Protein AF-A0A7L5Z7K0-F1 (afdb_monomer_lite)

Secondary structure (DSSP, 8-state):
-GGGT--TTSSEEEEES---S-SSS-SSS--TT-----S--SEEEEETTTEEEEEEE--TTS---HHHHHHHHHHHTSTTT-EEEEEEE-SS-EEEEETT-----

Structure (mmCIF, N/CA/C/O backbone):
data_AF-A0A7L5Z7K0-F1
#
_entry.id   AF-A0A7L5Z7K0-F1
#
loop_
_atom_site.group_PDB
_atom_site.id
_atom_site.type_symbol
_atom_site.label_atom_id
_atom_site.label_alt_id
_atom_site.label_comp_id
_atom_site.label_asym_id
_atom_site.label_entity_id
_atom_site.label_seq_id
_atom_site.pdbx_PDB_ins_code
_atom_site.Cartn_x
_atom_site.Cartn_y
_atom_site.Cartn_z
_atom_site.occupancy
_atom_site.B_iso_or_equiv
_atom_site.auth_seq_id
_atom_site.auth_comp_id
_atom_site.auth_asym_id
_atom_site.auth_atom_id
_atom_site.pdbx_PDB_model_num
ATOM 1 N N . MET A 1 1 ? -2.161 -9.787 -8.033 1.00 58.31 1 MET A N 1
ATOM 2 C CA . MET A 1 1 ? -3.320 -9.377 -7.202 1.00 58.31 1 MET A CA 1
ATOM 3 C C . MET A 1 1 ? -4.499 -10.326 -7.303 1.00 58.31 1 MET A C 1
ATOM 5 O O . MET A 1 1 ? -4.802 -10.963 -6.308 1.00 58.31 1 MET A O 1
ATOM 9 N N . ARG A 1 2 ? -5.129 -10.505 -8.474 1.00 61.78 2 ARG A N 1
ATOM 10 C CA . ARG A 1 2 ? -6.255 -11.455 -8.613 1.00 61.78 2 ARG A CA 1
ATOM 11 C C . ARG A 1 2 ? -5.860 -12.904 -8.285 1.00 61.78 2 ARG A C 1
ATOM 13 O O . ARG A 1 2 ? -6.633 -13.631 -7.682 1.00 61.78 2 ARG A O 1
ATOM 20 N N . SER A 1 3 ? -4.627 -13.279 -8.625 1.00 64.94 3 SER A N 1
ATOM 21 C CA . SER A 1 3 ? -3.997 -14.554 -8.256 1.00 64.94 3 SER A CA 1
ATOM 22 C C . SER A 1 3 ? -3.684 -14.699 -6.762 1.00 64.94 3 SER A C 1
ATOM 24 O O . SER A 1 3 ? -3.522 -15.817 -6.297 1.00 64.94 3 SER A O 1
ATOM 26 N N . LEU A 1 4 ? -3.614 -13.590 -6.016 1.00 61.88 4 LEU A N 1
ATOM 27 C CA . LEU A 1 4 ? -3.401 -13.563 -4.562 1.00 61.88 4 LEU A CA 1
ATOM 28 C C . LEU A 1 4 ? -4.732 -13.544 -3.786 1.00 61.88 4 LEU A C 1
ATOM 30 O O . LEU A 1 4 ? -4.727 -13.370 -2.576 1.00 61.88 4 LEU A O 1
ATOM 34 N N . GLY A 1 5 ? -5.873 -13.677 -4.475 1.00 66.75 5 GLY A N 1
ATOM 35 C CA . GLY A 1 5 ? -7.200 -13.718 -3.853 1.00 66.75 5 GLY A CA 1
ATOM 36 C C . GLY A 1 5 ? -7.862 -12.358 -3.601 1.00 66.75 5 GLY A C 1
ATOM 37 O O . GLY A 1 5 ? -8.983 -12.33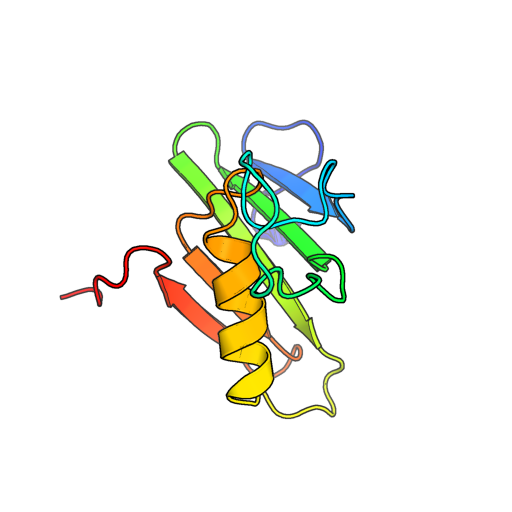2 -3.105 1.00 66.75 5 GLY A O 1
ATOM 38 N N . TYR A 1 6 ? -7.235 -11.236 -3.978 1.00 63.78 6 TYR A N 1
ATOM 39 C CA . TYR A 1 6 ? -7.818 -9.903 -3.770 1.00 63.78 6 TYR A CA 1
ATOM 40 C C . TYR A 1 6 ? -8.831 -9.534 -4.859 1.00 63.78 6 TYR A C 1
ATOM 42 O O . TYR A 1 6 ? -8.545 -9.629 -6.064 1.00 63.78 6 TYR A O 1
ATOM 50 N N . ARG A 1 7 ? -10.008 -9.056 -4.439 1.00 73.88 7 ARG A N 1
ATOM 51 C CA . ARG A 1 7 ? -11.098 -8.616 -5.319 1.00 73.88 7 ARG A CA 1
ATOM 52 C C . ARG A 1 7 ? -11.830 -7.413 -4.725 1.00 73.88 7 ARG A C 1
ATOM 54 O O . ARG A 1 7 ? -12.149 -7.397 -3.542 1.00 73.88 7 ARG A O 1
ATOM 61 N N . THR A 1 8 ? -12.145 -6.433 -5.571 1.00 72.88 8 THR A N 1
ATOM 62 C CA . THR A 1 8 ? -12.899 -5.240 -5.167 1.00 72.88 8 THR A CA 1
ATOM 63 C C . THR A 1 8 ? -14.250 -5.616 -4.552 1.00 72.88 8 THR A C 1
ATOM 65 O O . THR A 1 8 ? -14.989 -6.408 -5.143 1.00 72.88 8 THR A O 1
ATOM 68 N N . GLY A 1 9 ? -14.560 -5.052 -3.382 1.00 66.56 9 GLY A N 1
ATOM 69 C CA . GLY A 1 9 ? -15.804 -5.282 -2.641 1.00 66.56 9 GLY A CA 1
ATOM 70 C C . GLY A 1 9 ? -15.892 -6.639 -1.934 1.00 66.56 9 GLY A C 1
ATOM 71 O O . GLY A 1 9 ? -16.992 -7.080 -1.614 1.00 66.56 9 GLY A O 1
ATOM 72 N N . SER A 1 10 ? -14.762 -7.322 -1.734 1.00 74.56 10 SER A N 1
ATOM 73 C CA . SER A 1 10 ? -14.681 -8.564 -0.954 1.00 74.56 10 SER A CA 1
ATOM 74 C C . SER A 1 10 ? -13.931 -8.345 0.360 1.00 74.56 10 SER A C 1
ATOM 76 O O . SER A 1 10 ? -13.367 -7.277 0.571 1.00 74.56 10 SER A O 1
ATOM 78 N N . GLU A 1 11 ? -13.906 -9.359 1.225 1.00 72.88 11 GLU A N 1
ATOM 79 C CA . GLU A 1 11 ? -13.151 -9.346 2.487 1.00 72.88 11 GLU A CA 1
ATOM 80 C C . GLU A 1 11 ? -11.659 -9.029 2.284 1.00 72.88 11 GLU A C 1
ATOM 82 O O . GLU A 1 11 ? -11.071 -8.303 3.077 1.00 72.88 11 GLU A O 1
ATOM 87 N N . ASN A 1 12 ? -11.074 -9.499 1.177 1.00 73.69 12 ASN A N 1
ATOM 88 C CA . ASN A 1 12 ? -9.745 -9.103 0.713 1.00 73.69 12 ASN A CA 1
ATOM 89 C C . ASN A 1 12 ? -9.901 -8.072 -0.406 1.00 73.69 12 ASN A C 1
ATOM 91 O O . ASN A 1 12 ? -9.879 -8.395 -1.603 1.00 73.69 12 ASN A O 1
ATOM 95 N N . ASN A 1 13 ? -10.136 -6.826 -0.011 1.00 75.38 13 ASN A N 1
ATOM 96 C CA . ASN A 1 13 ? -10.463 -5.753 -0.930 1.00 75.38 13 ASN A CA 1
ATOM 97 C C . ASN A 1 13 ? -9.209 -5.222 -1.633 1.00 75.38 13 ASN A C 1
ATOM 99 O O . ASN A 1 13 ? -8.127 -5.139 -1.059 1.00 75.38 13 ASN A O 1
ATOM 103 N N . ILE A 1 14 ? -9.372 -4.825 -2.894 1.00 77.56 14 ILE A N 1
ATOM 104 C CA . ILE A 1 14 ? -8.360 -4.074 -3.636 1.00 77.56 14 ILE A CA 1
ATOM 105 C C . ILE A 1 14 ? -8.980 -2.782 -4.143 1.00 77.56 14 ILE A C 1
ATOM 107 O O . ILE A 1 14 ? -9.925 -2.795 -4.942 1.00 77.56 14 ILE A O 1
ATOM 111 N N . ILE A 1 15 ? -8.411 -1.674 -3.688 1.00 77.19 15 ILE A N 1
ATOM 112 C CA . ILE A 1 15 ? -8.750 -0.323 -4.111 1.00 77.19 15 ILE A CA 1
ATOM 113 C C . ILE A 1 15 ? -7.643 0.125 -5.063 1.00 77.19 15 ILE A C 1
ATOM 115 O O . ILE A 1 15 ? -6.466 0.072 -4.716 1.00 77.19 15 ILE A O 1
ATOM 119 N N . ARG A 1 16 ? -8.017 0.517 -6.282 1.00 71.88 16 ARG A N 1
ATOM 120 C CA . ARG A 1 16 ? -7.094 1.047 -7.297 1.00 71.88 16 ARG A CA 1
ATOM 121 C C . ARG A 1 16 ? -7.259 2.551 -7.379 1.00 71.88 16 ARG A C 1
ATOM 123 O O . ARG A 1 16 ? -8.402 3.003 -7.388 1.00 71.88 16 ARG A O 1
ATOM 130 N N . GLU A 1 17 ? -6.151 3.284 -7.460 1.00 64.06 17 G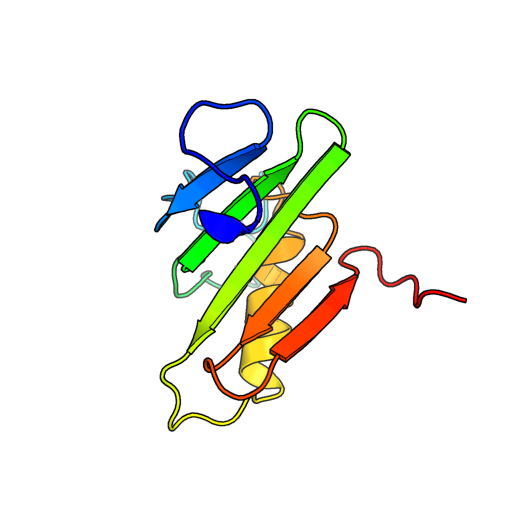LU A N 1
ATOM 131 C CA . GLU A 1 17 ? -6.156 4.751 -7.595 1.00 64.06 17 GLU A CA 1
ATOM 132 C C . GLU A 1 17 ? -7.081 5.439 -6.575 1.00 64.06 17 GLU A C 1
ATOM 134 O O . GLU A 1 17 ? -7.803 6.386 -6.901 1.00 64.06 17 GLU A O 1
ATOM 139 N N . GLY A 1 18 ? -7.107 4.914 -5.344 1.00 54.44 18 GLY A N 1
ATOM 140 C CA . GLY A 1 18 ? -7.997 5.388 -4.293 1.00 54.44 18 GLY A CA 1
ATOM 141 C C . GLY A 1 18 ? -7.783 6.879 -4.071 1.00 54.44 18 GLY A C 1
ATOM 142 O O . GLY A 1 18 ? -6.705 7.303 -3.657 1.00 54.44 18 GLY A O 1
ATOM 143 N N . GLN A 1 19 ? -8.797 7.682 -4.383 1.00 48.66 19 GLN A N 1
ATOM 144 C CA . GLN A 1 19 ? -8.768 9.107 -4.108 1.00 48.66 19 GLN A CA 1
ATOM 145 C C . GLN A 1 19 ? -8.806 9.266 -2.585 1.00 48.66 19 GLN A C 1
ATOM 147 O O . GLN A 1 19 ? -9.833 8.979 -1.966 1.00 48.66 19 GLN A O 1
ATOM 152 N N . LEU A 1 20 ? -7.686 9.673 -1.978 1.00 53.31 20 LEU A N 1
ATOM 153 C CA . LEU A 1 20 ? -7.719 10.149 -0.599 1.00 53.31 20 LEU A CA 1
ATOM 154 C C . LEU A 1 20 ? -8.697 11.319 -0.547 1.00 53.31 20 LEU A C 1
ATOM 156 O O . LEU A 1 20 ? -8.745 12.151 -1.458 1.00 53.31 20 LEU A O 1
ATOM 160 N N . ARG A 1 21 ? -9.541 11.346 0.481 1.00 47.31 21 ARG A N 1
ATOM 161 C CA . ARG A 1 21 ? -10.508 12.435 0.644 1.00 47.31 21 ARG A CA 1
ATOM 162 C C . ARG A 1 21 ? -9.792 13.704 1.104 1.00 47.31 21 ARG A C 1
ATOM 164 O O . ARG A 1 21 ? -10.292 14.792 0.826 1.00 47.31 21 ARG A O 1
ATOM 171 N N . HIS A 1 22 ? -8.623 13.566 1.734 1.00 50.56 22 HIS A N 1
ATOM 172 C CA . HIS A 1 22 ? -7.745 14.666 2.110 1.00 50.56 22 HIS A CA 1
ATOM 173 C C . HIS A 1 22 ? -6.299 14.396 1.685 1.00 50.56 22 HIS A C 1
ATOM 175 O O . HIS A 1 22 ? -5.665 13.456 2.150 1.00 50.56 22 HIS A O 1
ATOM 181 N N . ASP A 1 23 ? -5.742 15.302 0.879 1.00 47.62 23 ASP A N 1
ATOM 182 C CA . ASP A 1 23 ? -4.331 15.294 0.457 1.00 47.62 23 ASP A CA 1
ATOM 183 C C . ASP A 1 23 ? -3.356 15.775 1.566 1.00 47.62 23 ASP A C 1
ATOM 185 O O . ASP A 1 23 ? -2.199 16.102 1.281 1.00 47.62 23 ASP A O 1
ATOM 189 N N . PHE A 1 24 ? -3.818 15.893 2.820 1.00 47.94 24 PHE A N 1
ATOM 190 C CA . PHE A 1 24 ? -3.091 16.520 3.930 1.00 47.94 24 PHE A CA 1
ATOM 191 C C . PHE A 1 24 ? -2.905 15.556 5.103 1.00 47.94 24 PHE A C 1
ATOM 193 O O . PHE A 1 24 ? -3.882 15.102 5.693 1.00 47.94 24 PHE A O 1
ATOM 200 N N . LEU A 1 25 ? -1.644 15.368 5.511 1.00 45.91 25 LEU A N 1
ATOM 201 C CA . LEU A 1 25 ? -1.181 14.461 6.573 1.00 45.91 25 LEU A CA 1
ATOM 202 C C . LEU A 1 25 ? -1.827 14.683 7.958 1.00 45.91 25 LEU A C 1
ATOM 204 O O . LEU A 1 25 ? -1.728 13.818 8.826 1.00 45.91 25 LEU A O 1
ATOM 208 N N . CYS A 1 26 ? -2.508 15.811 8.179 1.00 39.78 26 CYS A N 1
ATOM 209 C CA . CYS A 1 26 ? -3.052 16.205 9.476 1.00 39.78 26 CYS A CA 1
ATOM 210 C C . CYS A 1 26 ? -4.535 16.613 9.398 1.00 39.78 26 CYS A C 1
ATOM 212 O O . CYS A 1 26 ? -4.885 17.618 8.780 1.00 39.78 26 CYS A O 1
ATOM 214 N N . LEU A 1 27 ? -5.395 15.934 10.167 1.00 44.19 27 LEU A N 1
ATOM 215 C CA . LEU A 1 27 ? -6.696 16.460 10.610 1.00 44.19 27 LEU A CA 1
ATOM 216 C C . LEU A 1 27 ? -6.461 17.496 11.731 1.00 44.19 27 LEU A C 1
ATOM 218 O O . LEU A 1 27 ? -6.728 17.250 12.904 1.00 44.19 27 LEU A O 1
ATOM 222 N N . GLY A 1 28 ? -5.872 18.646 11.392 1.00 42.66 28 GLY A N 1
ATOM 223 C CA . GLY A 1 28 ? -5.497 19.681 12.359 1.00 42.66 28 GLY A CA 1
ATOM 224 C C . GLY A 1 28 ? -5.033 20.987 11.711 1.00 42.66 28 GLY A C 1
ATOM 225 O O . GLY A 1 28 ? -4.833 21.068 10.503 1.00 42.66 28 GLY A O 1
ATOM 226 N N . ARG A 1 29 ? -4.898 22.048 12.519 1.00 38.88 29 ARG A N 1
ATOM 227 C CA . ARG A 1 29 ? -4.581 23.418 12.070 1.00 38.88 29 ARG A CA 1
ATOM 228 C C . ARG A 1 29 ? -3.300 23.444 11.218 1.00 38.88 29 ARG A C 1
ATOM 230 O O . ARG A 1 29 ? -2.223 23.207 11.754 1.00 38.88 29 ARG A O 1
ATOM 237 N N . LYS A 1 30 ? -3.445 23.796 9.929 1.00 41.56 30 LYS A N 1
ATOM 238 C CA . LYS A 1 30 ? -2.372 23.963 8.927 1.00 41.56 30 LYS A CA 1
ATOM 239 C C . LYS A 1 30 ? -1.100 24.564 9.528 1.00 41.56 30 LYS A C 1
ATOM 241 O O . LYS A 1 30 ? -1.060 25.756 9.845 1.00 41.56 30 LYS A O 1
ATOM 246 N N . THR A 1 31 ? -0.047 23.765 9.628 1.00 42.16 31 THR A N 1
ATOM 247 C CA . THR A 1 31 ? 1.324 24.244 9.816 1.00 42.16 31 THR A CA 1
ATOM 248 C C . THR A 1 31 ? 2.073 24.144 8.492 1.00 42.16 31 THR A C 1
ATOM 250 O O . THR A 1 31 ? 1.748 23.337 7.628 1.00 42.16 31 THR A O 1
ATOM 253 N N . LYS A 1 32 ? 3.091 24.993 8.312 1.00 40.56 32 LYS A N 1
ATOM 254 C CA . LYS A 1 32 ? 3.895 25.150 7.081 1.00 40.56 32 LYS A CA 1
ATOM 255 C C . LYS A 1 32 ? 4.650 23.883 6.617 1.00 40.56 32 LYS A C 1
ATOM 257 O O . LYS A 1 32 ? 5.423 23.972 5.673 1.00 40.56 32 LYS A O 1
ATOM 262 N N . ASN A 1 33 ? 4.433 22.746 7.277 1.00 41.75 33 ASN A N 1
ATOM 263 C CA . ASN A 1 33 ? 5.040 21.449 6.996 1.00 41.75 33 ASN A CA 1
ATOM 264 C C . ASN A 1 33 ? 4.055 20.463 6.336 1.00 41.75 33 ASN A C 1
ATOM 266 O O . ASN A 1 33 ? 4.319 19.265 6.328 1.00 41.75 33 ASN A O 1
ATOM 270 N N . ASP A 1 34 ? 2.923 20.956 5.810 1.00 43.16 34 ASP A N 1
ATOM 271 C CA . ASP A 1 34 ? 2.040 20.205 4.911 1.00 43.16 34 ASP A CA 1
ATOM 272 C C . ASP A 1 34 ? 2.831 19.819 3.649 1.00 43.16 34 ASP A C 1
ATOM 274 O O . ASP A 1 34 ? 2.822 20.525 2.635 1.00 43.16 34 ASP A O 1
ATOM 278 N N . MET A 1 35 ? 3.555 18.699 3.705 1.00 44.41 35 MET A N 1
ATOM 279 C CA . MET A 1 35 ? 3.996 18.010 2.501 1.00 44.41 35 MET A CA 1
ATOM 280 C C . MET A 1 35 ? 2.728 17.657 1.733 1.00 44.41 35 MET A C 1
ATOM 282 O O . MET A 1 35 ? 1.972 16.780 2.147 1.00 44.41 35 MET A O 1
ATOM 286 N N . ARG A 1 36 ? 2.476 18.364 0.622 1.00 46.91 36 ARG A N 1
ATOM 287 C CA . ARG A 1 36 ? 1.497 17.901 -0.362 1.00 46.91 36 ARG A CA 1
ATOM 288 C C . ARG A 1 36 ? 1.906 16.488 -0.719 1.00 46.91 36 ARG A C 1
ATOM 290 O O . ARG A 1 36 ? 2.999 16.267 -1.237 1.00 46.91 36 ARG A O 1
ATOM 297 N N . LEU A 1 37 ? 1.023 15.551 -0.438 1.00 53.69 37 LEU A N 1
ATOM 298 C CA . LEU A 1 37 ? 1.122 14.201 -0.939 1.00 53.69 37 LEU A CA 1
ATOM 299 C C . LEU A 1 37 ? 0.954 14.291 -2.467 1.00 53.69 37 LEU A C 1
ATOM 301 O O . LEU A 1 37 ? -0.150 14.364 -2.993 1.00 53.69 37 LEU A O 1
ATOM 305 N N . ILE A 1 38 ? 2.065 14.410 -3.204 1.00 48.59 38 ILE A N 1
ATOM 306 C CA . ILE A 1 38 ? 2.050 14.490 -4.671 1.00 48.59 38 ILE A CA 1
ATOM 307 C C . ILE A 1 38 ? 1.905 13.064 -5.201 1.00 48.59 38 ILE A C 1
ATOM 309 O O . ILE A 1 38 ? 2.894 12.364 -5.386 1.00 48.59 38 ILE A O 1
ATOM 313 N N . GLY A 1 39 ? 0.673 12.607 -5.418 1.00 53.44 39 GLY A N 1
ATOM 314 C CA . GLY A 1 39 ? 0.427 11.314 -6.059 1.00 53.44 39 GLY A CA 1
ATOM 315 C C . GLY A 1 39 ? -0.913 10.693 -5.697 1.00 53.44 39 GLY A C 1
ATOM 316 O O . GLY A 1 39 ? -1.780 11.344 -5.128 1.00 53.44 39 GLY A O 1
ATOM 317 N N . ARG A 1 40 ? -1.079 9.427 -6.062 1.00 61.59 40 ARG A N 1
ATOM 318 C CA . ARG A 1 40 ? -2.127 8.530 -5.573 1.00 61.59 40 ARG A CA 1
ATOM 319 C C . ARG A 1 40 ? -1.456 7.178 -5.366 1.00 61.59 40 ARG A C 1
ATOM 321 O O . ARG A 1 40 ? -0.662 6.819 -6.233 1.00 61.59 40 ARG A O 1
ATOM 328 N N . PRO A 1 41 ? -1.750 6.441 -4.285 1.00 66.19 41 PRO A N 1
ATOM 329 C CA . PRO A 1 41 ? -1.280 5.070 -4.193 1.00 66.19 41 PRO A CA 1
ATOM 330 C C . PRO A 1 41 ? -1.892 4.272 -5.345 1.00 66.19 41 PRO A C 1
ATOM 332 O O . PRO A 1 41 ? -3.105 4.340 -5.580 1.00 66.19 41 PRO A O 1
ATOM 335 N N . ASP A 1 42 ? -1.061 3.517 -6.059 1.00 72.81 42 ASP A N 1
ATOM 336 C CA . ASP A 1 42 ? -1.541 2.699 -7.173 1.00 72.81 42 ASP A CA 1
ATOM 337 C C . ASP A 1 42 ? -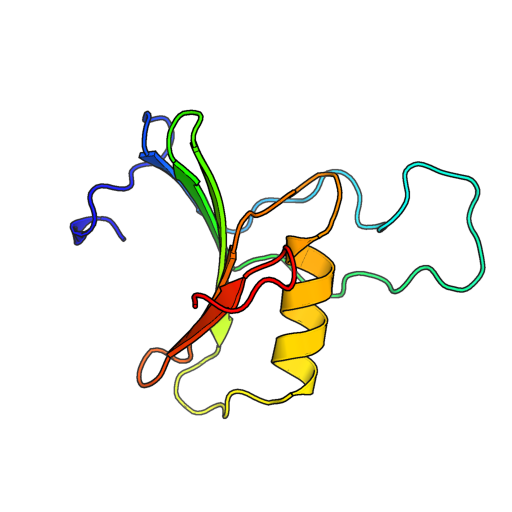2.543 1.651 -6.673 1.00 72.81 42 ASP A C 1
ATOM 339 O O . ASP A 1 42 ? -3.592 1.431 -7.293 1.00 72.81 42 ASP A O 1
ATOM 343 N N . TYR A 1 43 ? -2.254 1.052 -5.510 1.00 81.69 43 TYR A N 1
ATOM 344 C CA . TYR A 1 43 ? -3.132 0.078 -4.872 1.00 81.69 43 TYR A CA 1
ATOM 345 C C . TYR A 1 43 ? -3.133 0.187 -3.344 1.00 81.69 43 TYR A C 1
ATOM 347 O O . TYR A 1 43 ? -2.088 0.314 -2.709 1.00 81.69 43 TYR A O 1
ATOM 355 N N . LEU A 1 44 ? -4.316 0.032 -2.751 1.00 84.62 44 LEU A N 1
ATOM 356 C CA . LEU A 1 44 ? -4.488 -0.318 -1.342 1.00 84.62 44 LEU A CA 1
ATOM 357 C C . LEU A 1 44 ? -5.131 -1.703 -1.268 1.00 84.62 44 LEU A C 1
ATOM 359 O O . LEU A 1 44 ? -6.144 -1.964 -1.924 1.00 84.62 44 LEU A O 1
ATOM 363 N N . LEU A 1 45 ? -4.523 -2.592 -0.491 1.00 83.88 45 LEU A N 1
ATOM 364 C CA . LEU A 1 45 ? -5.049 -3.916 -0.195 1.00 83.88 45 LEU A CA 1
ATOM 365 C C . LEU A 1 45 ? -5.587 -3.912 1.226 1.00 83.88 45 LEU A C 1
ATOM 367 O O . LEU A 1 45 ? -4.808 -3.835 2.171 1.00 83.88 45 LEU A O 1
ATOM 371 N N . GLU A 1 46 ? -6.899 -4.006 1.381 1.00 82.12 46 GLU A N 1
ATOM 372 C CA . GLU A 1 46 ? -7.501 -4.178 2.700 1.00 82.12 46 GLU A CA 1
ATOM 373 C C . GLU A 1 46 ? -7.664 -5.673 2.947 1.00 82.12 46 GLU A C 1
ATOM 375 O O . GLU A 1 46 ? -8.255 -6.394 2.138 1.00 82.12 46 GLU A O 1
ATOM 380 N N . ILE A 1 47 ? -7.115 -6.140 4.060 1.00 80.25 47 ILE A N 1
ATOM 381 C CA . ILE A 1 47 ? -7.223 -7.523 4.507 1.00 80.25 47 ILE A CA 1
ATOM 382 C C . ILE A 1 47 ? -8.249 -7.505 5.630 1.00 80.25 47 ILE A C 1
ATOM 384 O O . ILE A 1 47 ? -7.992 -6.882 6.661 1.00 80.25 47 ILE A O 1
ATOM 388 N N . GLY A 1 48 ? -9.414 -8.120 5.420 1.00 66.06 48 GLY A N 1
ATOM 389 C CA . GLY A 1 48 ? -10.601 -8.018 6.275 1.00 66.06 48 GLY A CA 1
ATOM 390 C C . GLY A 1 48 ? -10.306 -7.976 7.777 1.00 66.06 48 GLY A C 1
ATOM 391 O O . GLY A 1 48 ? -10.046 -8.998 8.396 1.00 66.06 48 GLY A O 1
ATOM 392 N N . GLY A 1 49 ? -10.333 -6.775 8.365 1.00 67.00 49 GLY A N 1
ATOM 393 C CA . GLY A 1 49 ? -10.102 -6.542 9.798 1.00 67.00 49 GLY A CA 1
ATOM 394 C C . GLY A 1 49 ? -8.647 -6.643 10.289 1.00 67.00 49 GLY A C 1
ATOM 395 O O . GLY A 1 49 ? -8.388 -6.343 11.451 1.00 67.00 49 GLY A O 1
ATOM 396 N N . HIS A 1 50 ? -7.696 -7.020 9.434 1.00 72.06 50 HIS A N 1
ATOM 397 C CA . HIS A 1 50 ? -6.286 -7.227 9.786 1.00 72.06 50 HIS A CA 1
ATOM 398 C C . HIS A 1 50 ? -5.375 -6.047 9.420 1.00 72.06 50 HIS A C 1
ATOM 400 O O . HIS A 1 50 ? -4.275 -5.931 9.960 1.00 72.06 50 HIS A O 1
ATOM 406 N N . GLY A 1 51 ? -5.831 -5.162 8.533 1.00 81.06 51 GLY A N 1
ATOM 407 C CA . GLY A 1 51 ? -5.138 -3.923 8.189 1.00 81.06 51 GLY A CA 1
ATOM 408 C C . GLY A 1 51 ? -5.063 -3.676 6.689 1.00 81.06 51 GLY A C 1
ATOM 409 O O . GLY A 1 51 ? -5.627 -4.419 5.884 1.00 81.06 51 GLY A O 1
ATOM 410 N N . THR A 1 52 ? -4.341 -2.619 6.329 1.00 85.62 52 THR A N 1
ATOM 411 C CA . THR A 1 52 ? -4.193 -2.166 4.944 1.00 85.62 52 THR A CA 1
ATOM 412 C C . THR A 1 52 ? -2.735 -2.266 4.519 1.00 85.62 52 THR A C 1
ATOM 414 O O . THR A 1 52 ? -1.850 -1.838 5.253 1.00 85.62 52 THR A O 1
ATOM 417 N N . ILE A 1 53 ? -2.466 -2.800 3.331 1.00 87.56 53 ILE A N 1
ATOM 418 C CA . ILE A 1 53 ? -1.144 -2.752 2.701 1.00 87.56 53 ILE A CA 1
ATOM 419 C C . ILE A 1 53 ? -1.198 -1.757 1.549 1.00 87.56 53 ILE A C 1
ATOM 421 O O . ILE A 1 53 ? -2.022 -1.891 0.643 1.00 87.56 53 ILE A O 1
ATOM 425 N N . LEU A 1 54 ? -0.303 -0.774 1.567 1.00 88.19 54 LEU A N 1
ATOM 426 C CA . LEU A 1 54 ? -0.126 0.154 0.454 1.00 88.19 54 LEU A CA 1
ATOM 427 C C . LEU A 1 54 ? 0.846 -0.426 -0.569 1.00 88.19 54 LEU A C 1
ATOM 429 O O . LEU A 1 54 ? 1.866 -0.995 -0.194 1.00 88.19 54 LEU A O 1
ATOM 433 N N . ILE A 1 55 ? 0.562 -0.269 -1.859 1.00 86.62 55 ILE A N 1
ATOM 434 C CA . ILE A 1 55 ? 1.469 -0.692 -2.926 1.00 86.62 55 ILE A CA 1
ATOM 435 C C . ILE A 1 55 ? 1.657 0.445 -3.918 1.00 86.62 55 ILE A C 1
ATOM 437 O O . ILE A 1 55 ? 0.705 0.888 -4.561 1.00 86.62 55 ILE A O 1
ATOM 441 N N . GLU A 1 56 ? 2.911 0.857 -4.050 1.00 85.75 56 GLU A N 1
ATOM 442 C CA . GLU A 1 56 ? 3.393 1.848 -5.003 1.00 85.75 56 GLU A CA 1
ATOM 443 C C . GLU A 1 56 ? 4.109 1.122 -6.151 1.00 85.75 56 GLU A C 1
ATOM 445 O O . GLU A 1 56 ? 5.146 0.479 -5.957 1.00 85.75 56 GLU A O 1
ATOM 450 N N . ALA A 1 57 ? 3.552 1.204 -7.355 1.00 83.75 57 ALA A N 1
ATOM 451 C CA . ALA A 1 57 ? 4.087 0.574 -8.551 1.00 83.75 57 ALA A CA 1
ATOM 452 C C . ALA A 1 57 ? 4.742 1.628 -9.454 1.00 83.75 57 ALA A C 1
ATOM 454 O O . ALA A 1 57 ? 4.102 2.529 -9.989 1.00 83.75 57 ALA A O 1
ATOM 455 N N . LYS A 1 58 ? 6.047 1.503 -9.684 1.00 80.12 58 LYS A N 1
ATOM 456 C CA . LYS A 1 58 ? 6.763 2.286 -10.695 1.00 80.12 58 LYS A CA 1
ATOM 457 C C . LYS A 1 58 ? 6.847 1.514 -12.011 1.00 80.12 58 LYS A C 1
ATOM 459 O O . LYS A 1 58 ? 6.703 0.295 -12.053 1.00 80.12 58 LYS A O 1
ATOM 464 N N . ALA A 1 59 ? 7.093 2.239 -13.100 1.00 75.50 59 ALA A N 1
ATOM 465 C CA . ALA A 1 59 ? 7.441 1.619 -14.375 1.00 75.50 59 ALA A CA 1
ATOM 466 C C . ALA A 1 59 ? 8.737 0.796 -14.233 1.00 75.50 59 ALA A C 1
ATOM 468 O O . ALA A 1 59 ? 9.629 1.175 -13.472 1.00 75.50 59 ALA A O 1
ATOM 469 N N . GLY A 1 60 ? 8.828 -0.328 -14.951 1.00 65.12 60 GLY A N 1
ATOM 470 C CA . GLY A 1 60 ? 9.894 -1.326 -14.776 1.00 65.12 60 GLY A CA 1
ATOM 471 C C . GLY A 1 60 ? 11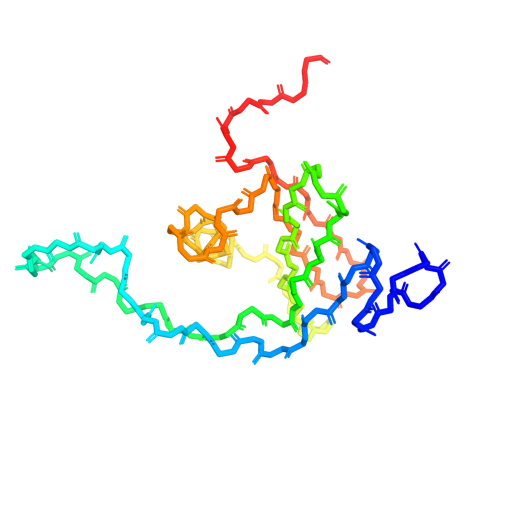.307 -0.887 -15.134 1.00 65.12 60 GLY A C 1
ATOM 472 O O . GLY A 1 60 ? 12.264 -1.557 -14.769 1.00 65.12 60 GLY A O 1
ATOM 473 N N . ASP A 1 61 ? 11.447 0.254 -15.795 1.00 66.75 61 ASP A N 1
ATOM 474 C CA . ASP A 1 61 ? 12.716 0.904 -16.103 1.00 66.75 61 ASP A CA 1
ATOM 475 C C . ASP A 1 61 ? 13.212 1.837 -14.981 1.00 66.75 61 ASP A C 1
ATOM 477 O O . ASP A 1 61 ? 14.323 2.362 -15.062 1.00 66.75 61 ASP A O 1
ATOM 481 N N . ARG A 1 62 ? 12.414 2.060 -13.926 1.00 73.00 62 ARG A N 1
ATOM 482 C CA . ARG A 1 62 ? 12.773 2.949 -12.815 1.00 73.00 62 ARG A CA 1
ATOM 483 C C . ARG A 1 62 ? 13.363 2.187 -11.634 1.00 73.00 62 ARG A C 1
ATOM 485 O O . ARG A 1 62 ? 12.789 1.216 -11.138 1.00 73.00 62 ARG A O 1
ATOM 492 N N . SER A 1 63 ? 14.480 2.702 -11.124 1.00 76.25 63 SER A N 1
ATOM 493 C CA . SER A 1 63 ? 15.059 2.257 -9.856 1.00 76.25 63 SER A CA 1
ATOM 494 C C . SER A 1 63 ? 14.176 2.644 -8.671 1.00 76.25 63 SER A C 1
ATOM 496 O O . SER A 1 63 ? 13.615 3.742 -8.626 1.00 76.25 63 SER A O 1
ATOM 498 N N . LEU A 1 64 ? 14.112 1.761 -7.674 1.00 82.00 64 LEU A N 1
ATOM 499 C CA . LEU A 1 64 ? 13.448 2.017 -6.397 1.00 82.00 64 LEU A CA 1
ATOM 500 C C . LEU A 1 64 ? 14.330 2.950 -5.548 1.00 82.00 64 LEU A C 1
ATOM 502 O O . LEU A 1 64 ? 15.237 2.502 -4.853 1.00 82.00 64 LEU A O 1
ATOM 506 N N . SER A 1 65 ? 14.124 4.264 -5.670 1.00 81.69 65 SER A N 1
ATOM 507 C CA . SER A 1 65 ? 14.930 5.281 -4.978 1.00 81.69 65 SER A CA 1
ATOM 508 C C . SER A 1 65 ? 14.488 5.504 -3.527 1.00 81.69 65 SER A C 1
ATOM 510 O O . SER A 1 65 ? 13.310 5.360 -3.202 1.00 81.69 65 SER A O 1
ATOM 512 N N . ASN A 1 66 ? 15.407 5.967 -2.670 1.00 80.06 66 ASN A N 1
ATOM 513 C CA . ASN A 1 66 ? 15.092 6.365 -1.287 1.00 80.06 66 ASN A CA 1
ATOM 514 C C . ASN A 1 66 ? 14.011 7.457 -1.214 1.00 80.06 66 ASN A C 1
ATOM 516 O O . ASN A 1 66 ? 13.207 7.470 -0.292 1.00 80.06 66 ASN A O 1
ATOM 520 N N . GLU A 1 67 ? 13.948 8.346 -2.205 1.00 81.50 67 GLU A N 1
ATOM 521 C CA . GLU A 1 67 ? 12.883 9.351 -2.304 1.00 81.50 67 GLU A CA 1
ATOM 522 C C . GLU A 1 67 ? 11.503 8.701 -2.488 1.00 81.50 67 GLU A C 1
ATOM 524 O O . GLU A 1 67 ? 10.538 9.082 -1.827 1.00 81.50 67 GLU A O 1
ATOM 529 N N . THR A 1 68 ? 11.423 7.655 -3.320 1.00 79.38 68 THR A N 1
ATOM 530 C CA . THR A 1 68 ? 10.190 6.875 -3.503 1.00 79.38 68 THR A CA 1
ATOM 531 C C . THR A 1 68 ? 9.792 6.171 -2.206 1.00 79.38 68 THR A C 1
ATOM 533 O O . THR A 1 68 ? 8.608 6.119 -1.875 1.00 79.38 68 THR A O 1
ATOM 536 N N . VAL A 1 69 ? 10.777 5.673 -1.450 1.00 84.50 69 VAL A N 1
ATOM 537 C CA . VAL A 1 69 ? 10.562 5.050 -0.136 1.00 84.50 69 VAL A CA 1
ATOM 538 C C . VAL A 1 69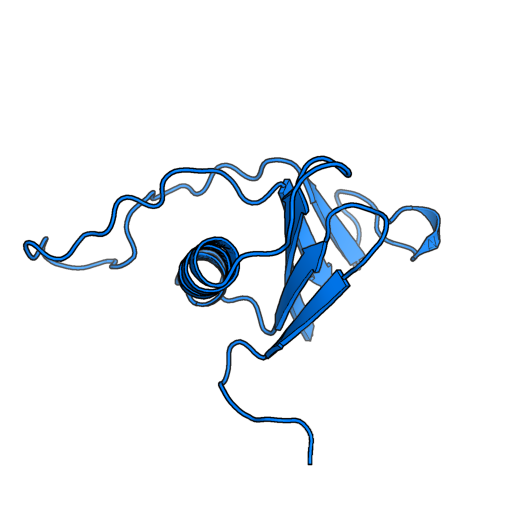 ? 9.960 6.037 0.858 1.00 84.50 69 VAL A C 1
ATOM 540 O O . VAL A 1 69 ? 8.918 5.749 1.442 1.00 84.50 69 VAL A O 1
ATOM 543 N N . GLU A 1 70 ? 10.556 7.218 1.010 1.00 83.31 70 GLU A N 1
ATOM 544 C CA . GLU A 1 70 ? 10.076 8.231 1.958 1.00 83.31 70 GLU A CA 1
ATOM 545 C C . GLU A 1 70 ? 8.692 8.780 1.583 1.00 83.31 70 GLU A C 1
ATOM 547 O O . GLU A 1 70 ? 7.852 9.035 2.456 1.00 83.31 70 GLU A O 1
ATOM 552 N N . GLN A 1 71 ? 8.404 8.896 0.285 1.00 80.06 71 GLN A N 1
ATOM 553 C CA . GLN A 1 71 ? 7.076 9.265 -0.187 1.00 80.06 71 GLN A CA 1
ATOM 554 C C . GLN A 1 71 ? 6.036 8.179 0.137 1.00 80.06 71 GLN A C 1
ATOM 556 O O . GLN A 1 71 ? 4.987 8.490 0.706 1.00 80.06 71 GLN A O 1
ATOM 561 N N . ALA A 1 72 ? 6.321 6.913 -0.184 1.00 82.25 72 ALA A N 1
ATOM 562 C CA . ALA A 1 72 ? 5.416 5.797 0.097 1.00 82.25 72 ALA A CA 1
ATOM 563 C C . ALA A 1 72 ? 5.175 5.626 1.605 1.00 82.25 72 ALA A C 1
ATOM 565 O O . ALA A 1 72 ? 4.040 5.412 2.030 1.00 82.25 72 ALA A O 1
ATOM 566 N N . LYS A 1 73 ? 6.215 5.818 2.425 1.00 85.38 73 LYS A N 1
ATOM 567 C CA . LYS A 1 73 ? 6.127 5.818 3.889 1.00 85.38 73 LYS A CA 1
ATOM 568 C C . LYS A 1 73 ? 5.184 6.904 4.402 1.00 85.38 73 LYS A C 1
ATOM 570 O O . LYS A 1 73 ? 4.330 6.620 5.236 1.00 85.38 73 LYS A O 1
ATOM 575 N N . SER A 1 74 ? 5.311 8.127 3.881 1.00 81.38 74 SER A N 1
ATOM 576 C CA . SER A 1 74 ? 4.451 9.261 4.256 1.00 81.38 74 SER A CA 1
ATOM 577 C C . SER A 1 74 ? 2.974 8.989 3.951 1.00 81.38 74 SER A C 1
ATOM 579 O O . SER A 1 74 ? 2.104 9.332 4.748 1.00 81.38 74 SER A O 1
ATOM 581 N N . TYR A 1 75 ? 2.691 8.325 2.827 1.00 79.25 75 TYR A N 1
ATOM 582 C CA . TYR A 1 75 ? 1.346 7.854 2.489 1.00 79.25 75 TYR A CA 1
ATOM 583 C C . TYR A 1 75 ? 0.866 6.718 3.397 1.00 79.25 75 TYR A C 1
ATOM 585 O O . TYR A 1 75 ? -0.281 6.726 3.832 1.00 79.25 75 TYR A O 1
ATOM 593 N N . ALA A 1 76 ? 1.725 5.741 3.687 1.00 84.38 76 ALA A N 1
ATOM 594 C CA . ALA A 1 76 ? 1.367 4.569 4.477 1.00 84.38 76 ALA A CA 1
ATOM 595 C C . ALA A 1 76 ? 0.930 4.940 5.903 1.00 84.38 76 ALA A C 1
ATOM 597 O O . ALA A 1 76 ? -0.050 4.395 6.407 1.00 84.38 76 ALA A O 1
ATOM 598 N N . ILE A 1 77 ? 1.606 5.911 6.528 1.00 84.75 77 ILE A N 1
ATOM 599 C CA . ILE A 1 77 ? 1.273 6.399 7.878 1.00 84.75 77 ILE A CA 1
ATOM 600 C C . ILE A 1 77 ? 0.127 7.422 7.899 1.00 84.75 77 ILE A C 1
ATOM 602 O O . ILE A 1 77 ? -0.277 7.863 8.976 1.00 84.75 77 ILE A O 1
ATOM 606 N N . HIS A 1 78 ? -0.384 7.837 6.736 1.00 80.56 78 HIS A N 1
ATOM 607 C CA . HIS A 1 78 ? -1.438 8.842 6.645 1.00 80.56 78 HIS A CA 1
ATOM 608 C C . HIS A 1 78 ? -2.709 8.371 7.371 1.00 80.56 78 HIS A C 1
ATOM 610 O O . HIS A 1 78 ? -3.124 7.240 7.131 1.00 80.56 78 HIS A O 1
ATOM 616 N N . PRO A 1 79 ? -3.393 9.200 8.183 1.00 74.62 79 PRO A N 1
ATOM 617 C CA . PRO A 1 79 ? -4.553 8.761 8.968 1.00 74.62 79 PRO A CA 1
ATOM 618 C C . PRO A 1 79 ? -5.707 8.159 8.152 1.00 74.62 79 PRO A C 1
ATOM 620 O O . PRO A 1 79 ? -6.404 7.279 8.643 1.00 74.62 79 PRO A O 1
ATOM 623 N N . GLU A 1 80 ? -5.912 8.616 6.910 1.00 74.69 80 GLU A N 1
ATOM 624 C CA . GLU A 1 80 ? -6.931 8.037 6.012 1.00 74.69 80 GLU A CA 1
ATOM 625 C C . GLU A 1 80 ? -6.530 6.675 5.421 1.00 74.69 80 GLU A C 1
ATOM 627 O O . GLU A 1 80 ? -7.398 5.941 4.959 1.00 74.69 80 GLU A O 1
ATOM 632 N N . VAL A 1 81 ? -5.235 6.342 5.412 1.00 78.56 81 VAL A N 1
ATOM 633 C CA . VAL A 1 81 ? -4.710 5.073 4.879 1.00 78.56 81 VAL A CA 1
ATOM 634 C C . VAL A 1 81 ? -4.430 4.090 6.012 1.00 78.56 81 VAL A C 1
ATOM 636 O O . VAL A 1 81 ? -4.859 2.941 5.940 1.00 78.56 81 VAL A O 1
ATOM 639 N N . ALA A 1 82 ? -3.698 4.546 7.034 1.00 83.50 82 ALA A N 1
ATOM 640 C CA . ALA A 1 82 ? -3.270 3.795 8.210 1.00 83.50 82 ALA A CA 1
ATOM 641 C C . ALA A 1 82 ? -2.781 2.379 7.855 1.00 83.50 82 ALA A C 1
ATOM 643 O O . ALA A 1 82 ? -3.188 1.384 8.459 1.00 83.50 82 ALA A O 1
ATOM 644 N N . ALA A 1 83 ? -1.930 2.286 6.829 1.00 85.69 83 ALA A N 1
ATOM 645 C CA . ALA A 1 83 ? -1.434 1.012 6.343 1.00 85.69 83 ALA A CA 1
ATOM 646 C C . ALA A 1 83 ? -0.494 0.380 7.368 1.00 85.69 83 ALA A C 1
ATOM 648 O O . ALA A 1 83 ? 0.363 1.051 7.937 1.00 85.69 83 ALA A O 1
ATOM 649 N N . THR A 1 84 ? -0.612 -0.927 7.568 1.00 89.06 84 THR A N 1
ATOM 650 C CA . THR A 1 84 ? 0.270 -1.709 8.442 1.00 89.06 84 THR A CA 1
ATOM 651 C C . THR A 1 84 ? 1.640 -1.926 7.806 1.00 89.06 84 THR A C 1
ATOM 653 O O . THR A 1 84 ? 2.652 -1.979 8.505 1.00 89.06 84 THR A O 1
ATOM 656 N N . ALA A 1 85 ? 1.681 -1.997 6.477 1.00 89.81 85 ALA A N 1
ATOM 657 C CA . ALA A 1 85 ? 2.895 -2.111 5.687 1.00 89.81 85 ALA A CA 1
ATOM 658 C C . ALA A 1 85 ? 2.732 -1.415 4.331 1.00 89.81 85 ALA A C 1
ATOM 660 O O . ALA A 1 85 ? 1.615 -1.193 3.855 1.00 89.81 85 ALA A O 1
ATOM 661 N N . PHE A 1 86 ? 3.852 -1.119 3.679 1.00 90.62 86 PHE A N 1
ATOM 662 C CA . PHE A 1 86 ? 3.865 -0.649 2.301 1.00 90.62 86 PHE A CA 1
ATOM 663 C C . PHE A 1 86 ? 4.886 -1.400 1.453 1.00 90.62 86 PHE A C 1
ATOM 665 O O . PHE A 1 86 ? 5.935 -1.833 1.930 1.00 90.62 86 PHE A O 1
ATOM 672 N N . VAL A 1 87 ? 4.551 -1.562 0.179 1.00 90.31 87 VAL A N 1
ATOM 673 C CA . VAL A 1 87 ? 5.359 -2.246 -0.822 1.00 90.31 87 VAL A CA 1
ATOM 674 C C . VAL A 1 87 ? 5.653 -1.279 -1.949 1.00 90.31 87 VAL A C 1
ATOM 676 O O . VAL A 1 87 ? 4.769 -0.558 -2.406 1.00 90.31 87 VAL A O 1
ATOM 679 N N . ILE A 1 88 ? 6.888 -1.293 -2.429 1.00 89.50 88 ILE A N 1
ATOM 680 C CA . ILE A 1 88 ? 7.293 -0.537 -3.609 1.00 89.50 88 ILE A CA 1
ATOM 681 C C . ILE A 1 88 ? 7.833 -1.530 -4.614 1.00 89.50 88 ILE A C 1
ATOM 683 O O . ILE A 1 88 ? 8.677 -2.352 -4.268 1.00 89.50 88 ILE A O 1
ATOM 687 N N . THR A 1 89 ? 7.349 -1.478 -5.846 1.00 87.81 89 THR A N 1
ATOM 688 C CA . THR A 1 89 ? 7.775 -2.406 -6.892 1.00 87.81 89 THR A CA 1
ATOM 689 C C . THR A 1 89 ? 7.892 -1.713 -8.237 1.00 87.81 89 THR A C 1
ATOM 691 O O . THR A 1 89 ? 7.154 -0.778 -8.525 1.00 87.81 89 THR A O 1
ATOM 694 N N . ASN A 1 90 ? 8.810 -2.179 -9.076 1.00 86.69 90 ASN A N 1
ATOM 695 C CA . ASN A 1 90 ? 8.884 -1.815 -10.492 1.00 86.69 90 ASN A CA 1
ATOM 696 C C . ASN A 1 90 ? 8.445 -2.991 -11.398 1.00 86.69 90 ASN A C 1
ATOM 698 O O . ASN A 1 90 ? 8.596 -2.961 -12.612 1.00 86.69 90 ASN A O 1
ATOM 702 N N . GLY A 1 91 ? 7.899 -4.063 -10.819 1.00 82.00 91 GLY A N 1
ATOM 703 C CA . GLY A 1 91 ? 7.527 -5.278 -11.545 1.00 82.00 91 GLY A CA 1
ATOM 704 C C . GLY A 1 91 ? 8.682 -6.251 -11.811 1.00 82.00 91 GLY A C 1
ATOM 705 O O . GLY A 1 91 ? 8.406 -7.381 -12.208 1.00 82.00 91 GLY A O 1
ATOM 706 N N . LEU A 1 92 ? 9.936 -5.858 -11.557 1.00 83.44 92 LEU A N 1
ATOM 707 C CA . LEU A 1 92 ? 11.105 -6.748 -11.543 1.00 83.44 92 LEU A CA 1
ATOM 708 C C . LEU A 1 92 ? 11.555 -7.027 -10.105 1.00 83.44 92 LEU A C 1
ATOM 710 O O . LEU A 1 92 ? 11.706 -8.179 -9.711 1.00 83.44 92 LEU A O 1
ATOM 714 N N . ASP A 1 93 ? 11.668 -5.964 -9.316 1.00 84.38 93 ASP A N 1
ATOM 715 C CA . ASP A 1 93 ? 12.044 -5.968 -7.911 1.00 84.38 93 ASP A CA 1
ATOM 716 C C . ASP A 1 93 ? 10.898 -5.440 -7.044 1.00 84.38 93 ASP A C 1
ATOM 718 O O . ASP A 1 93 ? 10.016 -4.693 -7.498 1.00 84.38 93 ASP A O 1
ATOM 722 N N . PHE A 1 94 ? 10.917 -5.806 -5.763 1.00 87.75 94 PHE A N 1
ATOM 723 C CA . PHE A 1 94 ? 10.035 -5.215 -4.766 1.00 87.75 94 PHE A CA 1
ATOM 724 C C . PHE A 1 94 ? 10.724 -5.070 -3.408 1.00 87.75 94 PHE A C 1
ATOM 726 O O . PHE A 1 94 ? 11.549 -5.891 -3.016 1.00 87.75 94 PHE A O 1
ATOM 733 N N . LEU A 1 95 ? 10.345 -4.021 -2.684 1.00 87.38 95 LEU A N 1
ATOM 734 C CA . LEU A 1 95 ? 10.759 -3.745 -1.314 1.00 87.38 95 LEU A CA 1
ATOM 735 C C . LEU A 1 95 ? 9.516 -3.698 -0.432 1.00 87.38 95 LEU A C 1
ATOM 737 O O . LEU A 1 95 ? 8.510 -3.107 -0.825 1.00 87.38 95 LEU A O 1
ATOM 741 N N . VAL A 1 96 ? 9.588 -4.312 0.747 1.00 89.94 96 VAL A N 1
ATOM 742 C 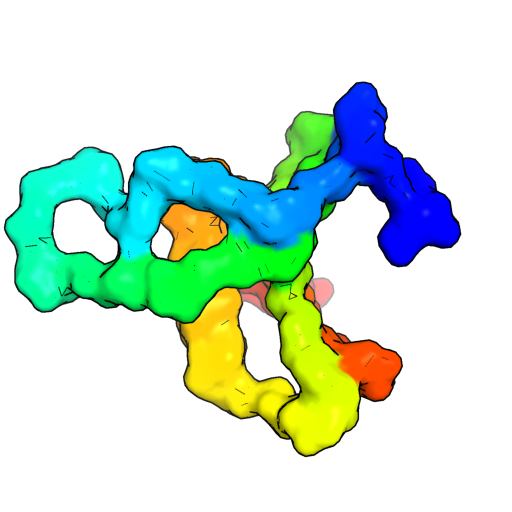CA . VAL A 1 96 ? 8.495 -4.345 1.727 1.00 89.94 96 VAL A CA 1
ATOM 743 C C . VAL A 1 96 ? 8.963 -3.662 2.999 1.00 89.94 96 VAL A C 1
ATOM 745 O O . VAL A 1 96 ? 10.043 -3.961 3.502 1.00 89.94 96 VAL A O 1
ATOM 748 N N . PHE A 1 97 ? 8.132 -2.775 3.531 1.00 88.38 97 PHE A N 1
ATOM 749 C CA . PHE A 1 97 ? 8.420 -2.017 4.738 1.00 88.38 97 PHE A CA 1
ATOM 750 C C . PHE A 1 97 ? 7.243 -2.083 5.707 1.00 88.38 97 PHE A C 1
ATOM 752 O O . PHE A 1 97 ? 6.082 -2.013 5.300 1.00 88.38 97 PHE A O 1
ATOM 759 N N . SER A 1 98 ? 7.548 -2.176 7.000 1.00 87.88 98 SER A N 1
ATOM 760 C CA . SER A 1 98 ? 6.556 -2.020 8.065 1.00 87.88 98 SER A CA 1
ATOM 761 C C . SER A 1 98 ? 6.311 -0.538 8.342 1.00 87.88 98 SER A C 1
ATOM 763 O O . SER A 1 98 ? 7.260 0.232 8.519 1.00 87.88 98 SER A O 1
ATOM 765 N N . SER A 1 99 ? 5.046 -0.129 8.434 1.00 82.75 99 SER A N 1
ATOM 766 C CA . SER A 1 99 ? 4.693 1.258 8.759 1.00 82.75 99 SER A CA 1
ATOM 767 C C . SER A 1 99 ? 4.917 1.597 10.236 1.00 82.75 99 SER A C 1
ATOM 769 O O . SER A 1 99 ? 5.052 2.769 10.577 1.00 82.75 99 SER A O 1
ATOM 771 N N . SER A 1 100 ? 4.972 0.592 11.121 1.00 73.31 100 SER A N 1
ATOM 772 C CA . SER A 1 100 ? 5.174 0.783 12.566 1.00 73.31 100 SER A CA 1
ATOM 773 C C . SER A 1 100 ? 6.645 0.931 12.972 1.00 73.31 100 SER A C 1
ATOM 775 O O . SER A 1 100 ? 6.935 1.128 14.150 1.00 73.31 100 SER A O 1
ATOM 777 N N . GLY A 1 101 ? 7.586 0.829 12.026 1.00 58.66 101 GLY A N 1
ATOM 778 C CA . GLY A 1 101 ? 9.023 0.914 12.304 1.00 58.66 101 GLY A CA 1
ATOM 779 C C . GLY A 1 101 ? 9.594 -0.267 13.097 1.00 58.66 101 GLY A C 1
ATOM 780 O O . GLY A 1 101 ? 10.779 -0.256 13.413 1.00 58.66 101 GLY A O 1
ATOM 781 N N . GLN A 1 102 ? 8.791 -1.291 13.410 1.00 42.44 102 GLN A N 1
ATOM 782 C CA . GLN A 1 102 ? 9.318 -2.552 13.919 1.00 42.44 102 GLN A CA 1
ATOM 783 C C . GLN A 1 102 ? 9.846 -3.372 12.747 1.00 42.44 102 GLN A C 1
ATOM 785 O O . GLN A 1 102 ? 9.074 -3.829 11.900 1.00 42.44 102 GLN A O 1
ATOM 790 N N . GLU A 1 103 ? 11.165 -3.545 12.706 1.00 39.53 103 GLU A N 1
ATOM 791 C CA . GLU A 1 103 ? 11.774 -4.601 11.907 1.00 39.53 103 GLU A CA 1
ATOM 792 C C . GLU A 1 103 ? 11.255 -5.958 12.415 1.00 39.53 103 GLU A C 1
ATOM 794 O O . GLU A 1 103 ? 11.113 -6.137 13.632 1.00 39.53 103 GLU A O 1
ATOM 799 N N . PRO A 1 104 ? 10.911 -6.900 11.521 1.00 39.50 104 PRO A N 1
ATOM 800 C CA . PRO A 1 104 ? 10.618 -8.260 11.942 1.00 39.50 104 PRO A CA 1
ATOM 801 C C . PRO A 1 104 ? 11.886 -8.835 12.589 1.00 39.50 104 PRO A C 1
ATOM 803 O O . PRO A 1 104 ? 12.940 -8.865 11.955 1.00 39.50 104 PRO A O 1
ATOM 806 N N . GLY A 1 105 ? 11.781 -9.198 13.869 1.00 35.81 105 GLY A N 1
ATOM 807 C CA . GLY A 1 105 ? 12.848 -9.865 14.620 1.00 35.81 105 GLY A CA 1
ATOM 808 C C . GLY A 1 105 ? 13.052 -11.315 14.210 1.00 35.81 105 GLY A C 1
ATOM 809 O O . GLY A 1 105 ? 12.124 -11.900 13.603 1.00 35.81 105 GLY A O 1
#

Foldseek 3Di:
DVVVVEDDPDLFHKDAQDDDPDQFLDPDDDDPPGPRLPGGQRIWTHHRVPFIETEHEDALVDDPDVVVVVSQLSVCVRPSRVGQKYWYYNPVDIDIGGNVPDDDD

Sequence (105 aa):
MRSLGYRTGSENNIIREGQLRHDFLCLGRKTKNDMRLIGRPDYLLEIGGHGTILIEAKAGDRSLSNETVEQAKSYAIHPEVAATAFVITNGLDFLVFSSSGQEPG

Radius of gyration: 14.01 Å; chains: 1; bounding box: 31×40×31 Å

pLDDT: mean 70.13, std 16.32, range [35.81, 90.62]